Protein AF-A0AAD4E2H0-F1 (afdb_monomer_lite)

Radius of gyration: 29.59 Å; chains: 1; bounding box: 71×30×64 Å

Secondary structure (DSSP, 8-state):
-PPPP-GGGGS--GGGT-TT-TT-TT-PPPGGGG---TTHHHH-HHHHHHHHHHHHHHHHHHHHHHHHHHHHHHHHHHHHHHHHHHHHHHHHHHHHHHHT--GGGGGGS--

Foldseek 3Di:
DDDDDDPLQVDPQCCPVDVPDPPNLPRDHRPVLVDDDPVVCVVDPVSVVVVVVVVVSVVVVVVVVVVVVVVVVVVVVVVVVVVVVVVVVVVVVVVVCVVVVDVVVVVPPDD

Sequence (111 aa):
KYLRMEKCHLKTTAAMADPNAWGQRNATLPWFWSLDVQGDSVSSDWMNEFYRVHWLRTKALHDRWAEELILVEHEMGWTLEFFLFKASTWLTRLTSNCEAQTEGHKCYVIW

Organism: NCBI:txid1912939

pLDDT: mean 77.29, std 14.19, range [42.41, 97.75]

Structure (mmCIF, N/CA/C/O backbone):
data_AF-A0AAD4E2H0-F1
#
_entry.id   AF-A0AAD4E2H0-F1
#
loop_
_atom_site.group_PDB
_atom_site.id
_atom_site.type_symbol
_atom_site.label_atom_id
_atom_site.label_alt_id
_atom_site.label_comp_id
_atom_site.label_asym_id
_atom_site.label_entity_id
_atom_site.label_seq_id
_atom_site.pdbx_PDB_ins_code
_atom_site.Cartn_x
_atom_site.Cartn_y
_atom_site.Cartn_z
_atom_site.occupancy
_atom_site.B_iso_or_equiv
_atom_site.auth_seq_id
_atom_site.auth_comp_id
_atom_site.auth_asym_id
_atom_site.auth_atom_id
_atom_site.pdbx_PDB_model_num
ATOM 1 N N . LYS A 1 1 ? 21.061 -18.935 -21.545 1.00 60.62 1 LYS A N 1
ATOM 2 C CA . LYS A 1 1 ? 20.064 -20.026 -21.715 1.00 60.62 1 LYS A CA 1
ATOM 3 C C . LYS A 1 1 ? 18.779 -19.387 -22.222 1.00 60.62 1 LYS A C 1
ATOM 5 O O . LYS A 1 1 ? 18.351 -18.425 -21.602 1.00 60.62 1 LYS A O 1
ATOM 10 N N . TYR A 1 2 ? 18.217 -19.854 -23.336 1.00 67.00 2 TYR A N 1
ATOM 11 C CA . TYR A 1 2 ? 16.987 -19.288 -23.902 1.00 67.00 2 TYR A CA 1
ATOM 12 C C . TYR A 1 2 ? 15.756 -19.967 -23.286 1.00 67.00 2 TYR A C 1
ATOM 14 O O . TYR A 1 2 ? 15.763 -21.187 -23.113 1.00 67.00 2 TYR A O 1
ATOM 22 N N . LEU A 1 3 ? 14.729 -19.192 -22.928 1.00 78.31 3 LEU A N 1
ATOM 23 C CA . LEU A 1 3 ? 13.455 -19.711 -22.418 1.00 78.31 3 LEU A CA 1
ATOM 24 C C . LEU A 1 3 ? 12.458 -19.908 -23.572 1.00 78.31 3 LEU A C 1
ATOM 26 O O . LEU A 1 3 ? 12.581 -19.307 -24.640 1.00 78.31 3 LEU A O 1
ATOM 30 N N . ARG A 1 4 ? 11.460 -20.776 -23.373 1.00 81.50 4 ARG A N 1
ATOM 31 C CA . ARG A 1 4 ? 10.389 -20.993 -24.356 1.00 81.50 4 ARG A CA 1
ATOM 32 C C . ARG A 1 4 ? 9.564 -19.706 -24.507 1.00 81.50 4 ARG A C 1
ATOM 34 O O . ARG A 1 4 ? 9.170 -19.094 -23.518 1.00 81.50 4 ARG A O 1
ATOM 41 N N . MET A 1 5 ? 9.295 -19.302 -25.748 1.00 79.75 5 MET A N 1
ATOM 42 C CA . MET A 1 5 ? 8.446 -18.145 -26.044 1.00 79.75 5 MET A CA 1
ATOM 43 C C . MET A 1 5 ? 6.971 -18.525 -25.914 1.00 79.75 5 MET A C 1
ATOM 45 O O . MET A 1 5 ? 6.494 -19.441 -26.581 1.00 79.75 5 MET A O 1
ATOM 49 N N . GLU A 1 6 ? 6.248 -17.804 -25.064 1.00 81.56 6 GLU A N 1
ATOM 50 C CA . GLU A 1 6 ? 4.812 -17.953 -24.864 1.00 81.56 6 GLU A CA 1
ATOM 51 C C . GLU A 1 6 ? 4.078 -16.732 -25.425 1.00 81.56 6 GLU A C 1
ATOM 53 O O . GLU A 1 6 ? 4.645 -15.646 -25.541 1.00 81.56 6 GLU A O 1
ATOM 58 N N . LYS A 1 7 ? 2.789 -16.880 -25.758 1.00 78.75 7 LYS A N 1
ATOM 59 C CA . LYS A 1 7 ? 1.987 -15.782 -26.332 1.00 78.75 7 LYS A CA 1
ATOM 60 C C . LYS A 1 7 ? 1.917 -14.551 -25.418 1.00 78.75 7 LYS A C 1
ATOM 62 O O . LYS A 1 7 ? 1.764 -13.439 -25.910 1.00 78.75 7 LYS A O 1
ATOM 67 N N . CYS A 1 8 ? 2.052 -14.728 -24.102 1.00 73.38 8 CYS A N 1
ATOM 68 C CA . CYS A 1 8 ? 2.101 -13.629 -23.136 1.00 73.38 8 CYS A CA 1
ATOM 69 C C . CYS A 1 8 ? 3.355 -12.746 -23.286 1.00 73.38 8 CYS A C 1
ATOM 71 O O . CYS A 1 8 ? 3.276 -11.560 -22.979 1.00 73.38 8 CYS A O 1
ATOM 73 N N . HIS A 1 9 ? 4.460 -13.282 -23.819 1.00 71.44 9 HIS A N 1
ATOM 74 C CA . HIS A 1 9 ? 5.710 -12.554 -24.062 1.00 71.44 9 HIS A CA 1
ATOM 75 C C . HIS A 1 9 ? 5.667 -11.673 -25.318 1.00 71.44 9 HIS A C 1
ATOM 77 O O . HIS A 1 9 ? 6.501 -10.788 -25.472 1.00 71.44 9 HIS A O 1
ATOM 83 N N . LEU A 1 10 ? 4.706 -11.907 -26.217 1.00 71.94 10 LEU A N 1
ATOM 84 C CA . LEU A 1 10 ? 4.544 -11.159 -27.470 1.00 71.94 10 LEU A CA 1
ATOM 85 C C . LEU A 1 10 ? 3.625 -9.940 -27.323 1.00 71.94 10 LEU A C 1
ATOM 87 O O . LEU A 1 10 ? 3.292 -9.290 -28.312 1.00 71.94 10 LEU A O 1
ATOM 91 N N . LYS A 1 11 ? 3.175 -9.633 -26.103 1.00 69.81 11 LYS A N 1
ATOM 92 C CA . LYS A 1 11 ? 2.374 -8.437 -25.851 1.00 69.81 11 LYS A CA 1
ATOM 93 C C . LYS A 1 11 ? 3.264 -7.209 -26.015 1.00 69.81 11 LYS A C 1
ATOM 95 O O . LYS A 1 11 ? 4.267 -7.075 -25.321 1.00 69.81 11 LYS A O 1
ATOM 100 N N . THR A 1 12 ? 2.888 -6.313 -26.924 1.00 60.97 12 THR A N 1
ATOM 101 C CA . THR A 1 12 ? 3.562 -5.026 -27.100 1.00 60.97 12 THR A CA 1
ATOM 102 C C . THR A 1 12 ? 3.455 -4.225 -25.809 1.00 60.97 12 THR A C 1
ATOM 104 O O . THR A 1 12 ? 2.371 -3.777 -25.429 1.00 60.97 12 THR A O 1
ATOM 107 N N . THR A 1 13 ? 4.581 -4.035 -25.125 1.00 61.69 13 THR A N 1
ATOM 108 C CA . THR A 1 13 ? 4.648 -3.147 -23.969 1.00 61.69 13 THR A CA 1
ATOM 109 C C . THR A 1 13 ? 4.535 -1.710 -24.475 1.00 61.69 13 THR A C 1
ATOM 111 O O . THR A 1 13 ? 5.525 -1.100 -24.866 1.00 61.69 13 THR A O 1
ATOM 114 N N . ALA A 1 14 ? 3.321 -1.150 -24.483 1.00 62.12 14 ALA A N 1
ATOM 115 C CA . ALA A 1 14 ? 3.115 0.247 -24.889 1.00 62.12 14 ALA A CA 1
ATOM 116 C C . ALA A 1 14 ? 3.762 1.268 -23.928 1.00 62.12 14 ALA A C 1
ATOM 118 O O . ALA A 1 14 ? 3.721 2.453 -24.209 1.00 62.12 14 ALA A O 1
ATOM 119 N N . ALA A 1 15 ? 4.415 0.819 -22.851 1.00 59.03 15 ALA A N 1
ATOM 120 C CA . ALA A 1 15 ? 5.106 1.619 -21.841 1.00 59.03 15 ALA A CA 1
ATOM 121 C C . ALA A 1 15 ? 6.053 2.693 -22.390 1.00 59.03 15 ALA A C 1
ATOM 123 O O . ALA A 1 15 ? 6.342 3.642 -21.661 1.00 59.03 15 ALA A O 1
ATOM 124 N N . MET A 1 16 ? 6.568 2.510 -23.610 1.00 58.25 16 MET A N 1
ATOM 125 C CA . MET A 1 16 ? 7.444 3.471 -24.284 1.00 58.25 16 MET A CA 1
ATOM 126 C C . MET A 1 16 ? 6.698 4.424 -25.220 1.00 58.25 16 MET A C 1
ATOM 128 O O . MET A 1 16 ? 7.137 5.553 -25.394 1.00 58.25 16 MET A O 1
ATOM 132 N N . ALA A 1 17 ? 5.592 3.981 -25.824 1.00 61.72 17 ALA A N 1
ATOM 133 C CA . ALA A 1 17 ? 4.782 4.798 -26.730 1.00 61.72 17 ALA A CA 1
ATOM 134 C C . ALA A 1 17 ? 3.774 5.668 -25.962 1.00 61.72 17 ALA A C 1
ATOM 136 O O . ALA A 1 17 ? 3.580 6.833 -26.287 1.00 61.72 17 ALA A O 1
ATOM 137 N N . ASP A 1 18 ? 3.171 5.101 -24.918 1.00 63.84 18 ASP A N 1
ATOM 138 C CA . ASP A 1 18 ? 2.319 5.785 -23.956 1.00 63.84 18 ASP A CA 1
ATOM 139 C C . ASP A 1 18 ? 2.692 5.311 -22.540 1.00 63.84 18 ASP A C 1
ATOM 141 O O . ASP A 1 18 ? 2.194 4.287 -22.049 1.00 63.84 18 ASP A O 1
ATOM 145 N N . PRO A 1 19 ? 3.604 6.031 -21.866 1.00 61.47 19 PRO A N 1
ATOM 146 C CA . PRO A 1 19 ? 4.030 5.683 -20.521 1.00 61.47 19 PRO A CA 1
ATOM 147 C C . PRO A 1 19 ? 2.914 5.767 -19.472 1.00 61.47 19 PRO A C 1
ATOM 149 O O . PRO A 1 19 ? 3.107 5.225 -18.383 1.00 61.47 19 PRO A O 1
ATOM 152 N N . ASN A 1 20 ? 1.778 6.405 -19.776 1.00 67.00 20 ASN A N 1
ATOM 153 C CA . ASN A 1 20 ? 0.652 6.576 -18.859 1.00 67.00 20 ASN A CA 1
ATOM 154 C C . ASN A 1 20 ? -0.570 5.715 -19.234 1.00 67.00 20 ASN A C 1
ATOM 156 O O . ASN A 1 20 ? -1.651 5.889 -18.669 1.00 67.00 20 ASN A O 1
ATOM 160 N N . ALA A 1 21 ? -0.413 4.767 -20.163 1.00 68.12 21 ALA A N 1
ATOM 161 C CA . ALA A 1 21 ? -1.488 3.875 -20.571 1.00 68.12 21 ALA A CA 1
ATOM 162 C C . ALA A 1 21 ? -2.020 3.035 -19.392 1.00 68.12 21 ALA A C 1
ATOM 164 O O . ALA A 1 21 ? -1.272 2.371 -18.661 1.00 68.12 21 ALA A O 1
ATOM 165 N N . TRP A 1 22 ? -3.346 3.011 -19.236 1.00 60.91 22 TRP A N 1
ATOM 166 C CA . TRP A 1 22 ? -4.025 2.206 -18.218 1.00 60.91 22 TRP A CA 1
ATOM 167 C C . TRP A 1 22 ? -3.738 0.704 -18.395 1.00 60.91 22 TRP A C 1
ATOM 169 O O . TRP A 1 22 ? -3.657 0.187 -19.507 1.00 60.91 22 TRP A O 1
ATOM 179 N N . GLY A 1 23 ? -3.611 -0.026 -17.282 1.00 68.06 23 GLY A N 1
ATOM 180 C CA . GLY A 1 23 ? -3.479 -1.491 -17.291 1.00 68.06 23 GLY A CA 1
ATOM 181 C C . GLY A 1 23 ? -2.053 -2.033 -17.455 1.00 68.06 23 GLY A C 1
ATOM 182 O O . GLY A 1 23 ? -1.866 -3.246 -17.421 1.00 68.06 23 GLY A O 1
ATOM 183 N N . GLN A 1 24 ? -1.034 -1.173 -17.553 1.00 64.88 24 GLN A N 1
ATOM 184 C CA . GLN A 1 24 ? 0.371 -1.611 -17.635 1.00 64.88 24 GLN A CA 1
ATOM 185 C C . GLN A 1 24 ? 1.065 -1.799 -16.279 1.00 64.88 24 GLN A C 1
ATOM 187 O O . GLN A 1 24 ? 2.208 -2.244 -16.226 1.00 64.88 24 GLN A O 1
ATOM 192 N N . ARG A 1 25 ? 0.368 -1.506 -15.173 1.00 62.66 25 ARG A N 1
ATOM 193 C CA . ARG A 1 25 ? 0.922 -1.489 -13.806 1.00 62.66 25 ARG A CA 1
ATOM 194 C C . ARG A 1 25 ? 1.540 -2.820 -13.361 1.00 62.66 25 ARG A C 1
ATOM 196 O O . ARG A 1 25 ? 2.486 -2.807 -12.586 1.00 62.66 25 ARG A O 1
ATOM 203 N N . ASN A 1 26 ? 1.014 -3.940 -13.863 1.00 66.31 26 ASN A N 1
ATOM 204 C CA . ASN A 1 26 ? 1.435 -5.296 -13.490 1.00 66.31 26 ASN A CA 1
ATOM 205 C C . ASN A 1 26 ? 2.089 -6.052 -14.662 1.00 66.31 26 ASN A C 1
ATOM 207 O O . ASN A 1 26 ? 2.228 -7.273 -14.608 1.00 66.31 26 ASN A O 1
ATOM 211 N N . ALA A 1 27 ? 2.419 -5.366 -15.759 1.00 68.25 27 ALA A N 1
ATOM 212 C CA . ALA A 1 27 ? 3.013 -6.018 -16.916 1.00 68.25 27 ALA A CA 1
ATOM 213 C C . ALA A 1 27 ? 4.477 -6.371 -16.615 1.00 68.25 27 ALA A C 1
ATOM 215 O O . ALA A 1 27 ? 5.342 -5.498 -16.571 1.00 68.25 27 ALA A O 1
ATOM 216 N N . THR A 1 28 ? 4.755 -7.658 -16.404 1.00 69.31 28 THR A N 1
ATOM 217 C CA . THR A 1 28 ? 6.128 -8.161 -16.309 1.00 69.31 28 THR A CA 1
ATOM 218 C C . THR A 1 28 ? 6.771 -8.122 -17.687 1.00 69.31 28 THR A C 1
ATOM 220 O O . THR A 1 28 ? 6.193 -8.588 -18.673 1.00 69.31 28 THR A O 1
ATOM 223 N N . LEU A 1 29 ? 7.975 -7.562 -17.749 1.00 73.38 29 LEU A N 1
ATOM 224 C CA . LEU A 1 29 ? 8.732 -7.499 -18.981 1.00 73.38 29 LEU A CA 1
ATOM 225 C C . LEU A 1 29 ? 9.125 -8.918 -19.440 1.00 73.38 29 LEU A C 1
ATOM 227 O O . LEU A 1 29 ? 9.585 -9.714 -18.618 1.00 73.38 29 LEU A O 1
ATOM 231 N N . PRO A 1 30 ? 8.952 -9.266 -20.728 1.00 77.25 30 PRO A N 1
ATOM 232 C CA . PRO A 1 30 ? 9.412 -10.550 -21.242 1.00 77.25 30 PRO A CA 1
ATOM 233 C C . PRO A 1 30 ? 10.918 -10.750 -21.030 1.00 77.25 30 PRO A C 1
ATOM 235 O O . PRO A 1 30 ? 11.705 -9.838 -21.270 1.00 77.25 30 PRO A O 1
ATOM 238 N N . TRP A 1 31 ? 11.325 -11.969 -20.669 1.00 75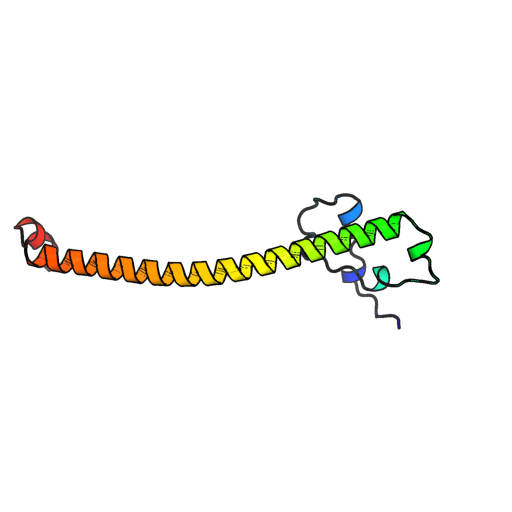.88 31 TRP A N 1
ATOM 239 C CA . TRP A 1 31 ? 12.719 -12.323 -20.350 1.00 75.88 31 TRP A CA 1
ATOM 240 C C . TRP A 1 31 ? 13.739 -11.960 -21.445 1.00 75.88 31 TRP A C 1
ATOM 242 O O . TRP A 1 31 ? 14.902 -11.711 -21.138 1.00 75.88 31 TRP A O 1
ATOM 252 N N . PHE A 1 32 ? 13.320 -11.927 -22.717 1.00 75.00 32 PHE A N 1
ATOM 253 C CA . PHE A 1 32 ? 14.202 -11.599 -23.838 1.00 75.00 32 PHE A CA 1
ATOM 254 C C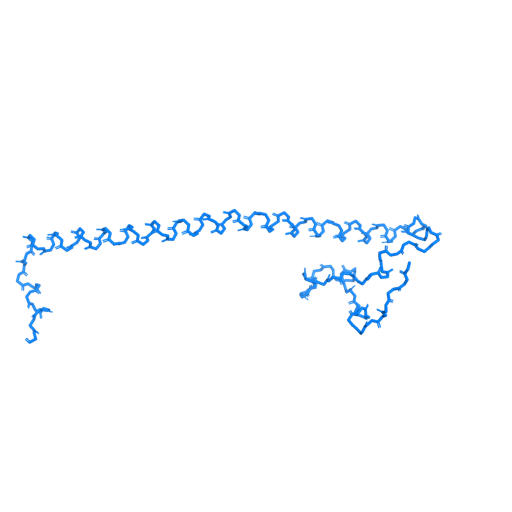 . PHE A 1 32 ? 14.592 -10.117 -23.885 1.00 75.00 32 PHE A C 1
ATOM 256 O O . PHE A 1 32 ? 15.663 -9.802 -24.386 1.00 75.00 32 PHE A O 1
ATOM 263 N N . TRP A 1 33 ? 13.781 -9.220 -23.314 1.00 74.38 33 TRP A N 1
ATOM 264 C CA . TRP A 1 33 ? 14.134 -7.806 -23.164 1.00 74.38 33 TRP A CA 1
ATOM 265 C C . TRP A 1 33 ? 15.140 -7.558 -22.047 1.00 74.38 33 TRP A C 1
ATOM 267 O O . TRP A 1 33 ? 15.600 -6.440 -21.910 1.00 74.38 33 TRP A O 1
ATOM 277 N N . SER A 1 34 ? 15.457 -8.560 -21.227 1.00 68.19 34 SER A N 1
ATOM 278 C CA . SER A 1 34 ? 16.506 -8.473 -20.203 1.00 68.19 34 SER A CA 1
ATOM 279 C C . SER A 1 34 ? 17.803 -9.158 -20.640 1.00 68.19 34 SER A C 1
ATOM 281 O O . SER A 1 34 ? 18.741 -9.254 -19.851 1.00 68.19 34 SER A O 1
ATOM 283 N N . LEU A 1 35 ? 17.858 -9.678 -21.870 1.00 72.38 35 LEU A N 1
ATOM 284 C CA . LEU A 1 35 ? 19.045 -10.320 -22.416 1.00 72.38 35 LEU A CA 1
ATOM 285 C C . LEU A 1 35 ? 19.919 -9.309 -23.137 1.00 72.38 35 LEU A C 1
ATOM 287 O O . LEU A 1 35 ? 19.524 -8.740 -24.149 1.00 72.38 35 LEU A O 1
ATOM 291 N N . ASP A 1 36 ? 21.144 -9.163 -22.646 1.00 69.19 36 ASP A N 1
ATOM 292 C CA . ASP A 1 36 ? 22.202 -8.510 -23.397 1.00 69.19 36 ASP A CA 1
ATOM 293 C C . ASP A 1 36 ? 22.734 -9.482 -24.458 1.00 69.19 36 ASP A C 1
ATOM 295 O O . ASP A 1 36 ? 23.368 -10.498 -24.150 1.00 69.19 36 ASP A O 1
ATOM 299 N N . VAL A 1 37 ? 22.415 -9.212 -25.722 1.00 68.38 37 VAL A N 1
ATOM 300 C CA . VAL A 1 37 ? 22.931 -9.974 -26.859 1.00 68.38 37 VAL A CA 1
ATOM 301 C C . VAL A 1 37 ? 24.143 -9.225 -27.392 1.00 68.38 37 VAL A C 1
ATOM 303 O O . VAL A 1 37 ? 24.003 -8.171 -27.990 1.00 68.38 37 VAL A O 1
ATOM 306 N N . GLN A 1 38 ? 25.339 -9.775 -27.177 1.00 63.75 38 GLN A N 1
ATOM 307 C CA . GLN A 1 38 ? 26.595 -9.248 -27.736 1.00 63.75 38 GLN A CA 1
ATOM 308 C C . GLN A 1 38 ? 26.909 -7.773 -27.383 1.00 63.75 38 GLN A C 1
ATOM 310 O O . GLN A 1 38 ? 27.585 -7.100 -28.155 1.00 63.75 38 GLN A O 1
ATOM 315 N N . GLY A 1 39 ? 26.466 -7.265 -26.226 1.00 65.19 39 GLY A N 1
ATOM 316 C CA . GLY A 1 39 ? 26.728 -5.880 -25.810 1.00 65.19 39 GLY A CA 1
ATOM 317 C C . GLY A 1 39 ? 25.841 -4.828 -26.487 1.00 65.19 39 GLY A C 1
ATOM 318 O O . GLY A 1 39 ? 26.115 -3.632 -26.375 1.00 65.19 39 GLY A O 1
ATOM 319 N N . ASP A 1 40 ? 24.771 -5.243 -27.171 1.00 65.94 40 ASP A N 1
ATOM 320 C CA . ASP A 1 40 ? 23.831 -4.348 -27.864 1.00 65.94 40 ASP A CA 1
ATOM 321 C C . ASP A 1 40 ? 23.079 -3.408 -26.894 1.00 65.94 40 ASP A C 1
ATOM 323 O O . ASP A 1 40 ? 22.661 -2.304 -27.255 1.00 65.94 40 ASP A O 1
ATOM 327 N N . SER A 1 41 ? 22.988 -3.788 -25.610 1.00 60.56 41 SER A N 1
ATOM 328 C CA . SER A 1 41 ? 22.458 -2.914 -24.551 1.00 60.56 41 SER A CA 1
ATOM 329 C C . SER A 1 41 ? 23.336 -1.690 -24.261 1.00 60.56 41 SER A C 1
ATOM 331 O O . SER A 1 41 ?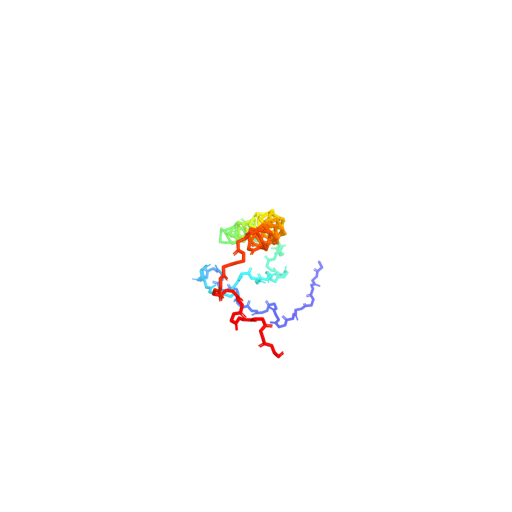 22.826 -0.680 -23.780 1.00 60.56 41 SER A O 1
ATOM 333 N N . VAL A 1 42 ? 24.636 -1.757 -24.570 1.00 60.06 42 VAL A N 1
ATOM 334 C CA . VAL A 1 42 ? 25.600 -0.659 -24.383 1.00 60.06 42 VAL A CA 1
ATOM 335 C C . VAL A 1 42 ? 25.661 0.235 -25.624 1.00 60.06 42 VAL A C 1
ATOM 337 O O . VAL A 1 42 ? 25.982 1.414 -25.518 1.00 60.06 42 VAL A O 1
ATOM 340 N N . SER A 1 43 ? 25.326 -0.310 -26.798 1.00 63.12 43 SER A N 1
ATOM 341 C CA . SER A 1 43 ? 25.385 0.407 -28.077 1.00 63.12 43 SER A CA 1
ATOM 342 C C . SER A 1 43 ? 24.165 1.293 -28.353 1.00 63.12 43 SER A C 1
ATOM 344 O O . SER A 1 43 ? 24.220 2.120 -29.264 1.00 63.12 43 SER A O 1
ATOM 346 N N . SER A 1 44 ? 23.056 1.114 -27.630 1.00 70.75 44 SER A N 1
ATOM 347 C CA . SER A 1 44 ? 21.786 1.779 -27.934 1.00 70.75 44 SER A CA 1
ATOM 348 C C . SER A 1 44 ? 21.296 2.663 -26.778 1.00 70.75 44 SER A C 1
ATOM 350 O O . SER A 1 44 ? 20.775 2.184 -25.771 1.00 70.75 44 SER A O 1
ATOM 352 N N . ASP A 1 45 ? 21.391 3.986 -26.955 1.00 78.50 45 ASP A N 1
ATOM 353 C CA . ASP A 1 45 ? 20.924 4.994 -25.981 1.00 78.50 45 ASP A CA 1
ATOM 354 C C . ASP A 1 45 ? 19.456 4.783 -25.564 1.00 78.50 45 ASP A C 1
ATOM 356 O O . ASP A 1 45 ? 19.078 4.970 -24.407 1.00 78.50 45 ASP A O 1
ATOM 360 N N . TRP A 1 46 ? 18.623 4.328 -26.502 1.00 77.50 46 TRP A N 1
ATOM 361 C CA . TRP A 1 46 ? 17.209 4.044 -26.263 1.00 77.50 46 TRP A CA 1
ATOM 362 C C . TRP A 1 46 ? 16.975 2.844 -25.328 1.00 77.50 46 TRP A C 1
ATOM 364 O O . TRP A 1 46 ? 16.066 2.896 -24.496 1.00 77.50 46 TRP A O 1
ATOM 374 N N . MET A 1 47 ? 17.796 1.788 -25.405 1.00 77.69 47 MET A N 1
ATOM 375 C CA . MET A 1 47 ? 17.681 0.642 -24.492 1.00 77.69 47 MET A CA 1
ATOM 376 C C . MET A 1 47 ? 18.080 1.031 -23.070 1.00 77.69 47 MET A C 1
ATOM 378 O O . MET A 1 47 ? 17.444 0.598 -22.111 1.00 77.69 47 MET A O 1
ATOM 382 N N . ASN A 1 48 ? 19.090 1.889 -22.914 1.00 80.44 48 ASN A N 1
ATOM 383 C CA . ASN A 1 48 ? 19.487 2.399 -21.603 1.00 80.44 48 ASN A CA 1
ATOM 384 C C . ASN A 1 48 ? 18.345 3.194 -20.946 1.00 80.44 48 ASN A C 1
ATOM 386 O O . ASN A 1 48 ? 17.972 2.926 -19.800 1.00 80.44 48 ASN A O 1
ATOM 390 N N . GLU A 1 49 ? 17.707 4.091 -21.706 1.00 81.69 49 GLU A N 1
ATOM 391 C CA . GLU A 1 49 ? 16.539 4.834 -21.226 1.00 81.69 49 GLU A CA 1
ATOM 392 C C . GLU A 1 49 ? 15.382 3.903 -20.844 1.00 81.69 49 GLU A C 1
ATOM 394 O O . GLU A 1 49 ? 14.749 4.080 -19.800 1.00 81.69 49 GLU A O 1
ATOM 399 N N . PHE A 1 50 ? 15.137 2.866 -21.647 1.00 78.94 50 PHE A N 1
ATOM 400 C CA . PHE A 1 50 ? 14.119 1.864 -21.356 1.00 78.94 50 PHE A CA 1
ATOM 401 C C . PHE A 1 50 ? 14.342 1.169 -20.011 1.00 78.94 50 PHE A C 1
ATOM 403 O O . PHE A 1 50 ? 13.428 1.114 -19.181 1.00 78.94 50 PHE A O 1
ATOM 410 N N . TYR A 1 51 ? 15.557 0.670 -19.773 1.00 80.06 51 TYR A N 1
ATOM 411 C CA . TYR A 1 51 ? 15.906 0.008 -18.519 1.00 80.06 51 TYR A CA 1
ATOM 412 C C . TYR A 1 51 ? 15.818 0.964 -17.333 1.00 80.06 51 TYR A C 1
ATOM 414 O O . TYR A 1 51 ? 15.302 0.582 -16.281 1.00 80.06 51 TYR A O 1
ATOM 422 N N . ARG A 1 52 ? 16.252 2.218 -17.505 1.00 83.75 52 ARG A N 1
ATOM 423 C CA . ARG A 1 52 ? 16.168 3.252 -16.470 1.00 83.75 52 ARG A CA 1
ATOM 424 C C . ARG A 1 52 ? 14.723 3.524 -16.059 1.00 83.75 52 ARG A C 1
ATOM 426 O O . ARG A 1 52 ? 14.411 3.483 -14.869 1.00 83.75 52 ARG A O 1
ATOM 433 N N . VAL A 1 53 ? 13.829 3.753 -17.023 1.00 82.44 53 VAL A N 1
ATOM 434 C CA . VAL A 1 53 ? 12.399 3.991 -16.761 1.00 82.44 53 VAL A CA 1
ATOM 435 C C . VAL A 1 53 ? 11.749 2.767 -16.122 1.00 82.44 53 VAL A C 1
ATOM 437 O O . VAL A 1 53 ? 10.975 2.901 -15.171 1.00 82.44 53 VAL A O 1
ATOM 440 N N . HIS A 1 54 ? 12.069 1.567 -16.609 1.00 80.44 54 HIS A N 1
ATOM 441 C CA . HIS A 1 54 ? 11.537 0.332 -16.044 1.00 80.44 54 HIS A CA 1
ATOM 442 C C . HIS A 1 54 ? 11.978 0.139 -14.587 1.00 80.44 54 HIS A C 1
ATOM 444 O O . HIS A 1 54 ? 11.145 -0.132 -13.722 1.00 80.44 54 HIS A O 1
ATOM 450 N N . TRP A 1 55 ? 13.261 0.356 -14.292 1.00 83.88 55 TRP A N 1
ATOM 451 C CA . TRP A 1 55 ? 13.793 0.288 -12.933 1.00 83.88 55 TRP A CA 1
ATOM 452 C C . TRP A 1 55 ? 13.137 1.314 -12.004 1.00 83.88 55 TRP A C 1
ATOM 454 O O . TRP A 1 55 ? 12.698 0.947 -10.915 1.00 83.88 55 TRP A O 1
ATOM 464 N N . LEU A 1 56 ? 12.993 2.571 -12.445 1.00 86.75 56 LEU A N 1
ATOM 465 C CA . LEU A 1 56 ? 12.330 3.622 -11.663 1.00 86.75 56 LEU A CA 1
ATOM 466 C C . LEU A 1 56 ? 10.886 3.249 -11.308 1.00 86.75 56 LEU A C 1
ATOM 468 O O . LEU A 1 56 ? 10.458 3.462 -10.177 1.00 86.75 56 LEU A O 1
ATOM 472 N N . ARG A 1 57 ? 10.142 2.652 -12.245 1.00 82.94 57 ARG A N 1
ATOM 473 C CA . ARG A 1 57 ? 8.768 2.190 -11.999 1.00 82.94 57 ARG A CA 1
ATOM 474 C C . ARG A 1 57 ? 8.713 1.042 -11.005 1.00 82.94 57 ARG A C 1
ATOM 476 O O . ARG A 1 57 ? 7.906 1.089 -10.083 1.00 82.94 57 ARG A O 1
ATOM 483 N N . THR A 1 58 ? 9.559 0.030 -11.177 1.00 84.38 58 THR A N 1
ATOM 484 C CA . THR A 1 58 ? 9.611 -1.107 -10.250 1.00 84.38 58 THR A CA 1
ATOM 485 C C . THR A 1 58 ? 10.005 -0.649 -8.849 1.00 84.38 58 THR A C 1
ATOM 487 O O . THR A 1 58 ? 9.395 -1.088 -7.877 1.00 84.38 58 THR A O 1
ATOM 490 N N . LYS A 1 59 ? 10.951 0.292 -8.738 1.00 88.88 59 LYS A N 1
ATOM 491 C CA . LYS A 1 59 ? 11.319 0.912 -7.463 1.00 88.88 59 LYS A CA 1
ATOM 492 C C . LYS A 1 59 ? 10.145 1.675 -6.843 1.00 88.88 59 LYS A C 1
ATOM 494 O O . LYS A 1 59 ? 9.812 1.420 -5.696 1.00 88.88 59 LYS A O 1
ATOM 499 N N . ALA A 1 60 ? 9.468 2.535 -7.603 1.00 88.75 60 ALA A N 1
ATOM 500 C CA . ALA A 1 60 ? 8.310 3.280 -7.106 1.00 88.75 60 ALA A CA 1
ATOM 501 C C . ALA A 1 60 ? 7.158 2.360 -6.657 1.00 88.75 60 ALA A C 1
ATOM 503 O O . ALA A 1 60 ? 6.483 2.643 -5.671 1.00 88.75 60 ALA A O 1
ATOM 504 N N . LEU A 1 61 ? 6.933 1.242 -7.359 1.00 87.25 61 LEU A N 1
ATOM 505 C CA . LEU A 1 61 ? 5.959 0.226 -6.950 1.00 87.25 61 LEU A CA 1
ATOM 506 C C . LEU A 1 61 ? 6.358 -0.449 -5.638 1.00 87.25 61 LEU A C 1
ATOM 508 O O . LEU A 1 61 ? 5.503 -0.620 -4.775 1.00 87.25 61 LEU A O 1
ATOM 512 N N . HIS A 1 62 ? 7.632 -0.812 -5.504 1.00 90.00 62 HIS A N 1
ATOM 513 C CA . HIS A 1 62 ? 8.171 -1.404 -4.287 1.00 90.00 62 HIS A CA 1
ATOM 514 C C . HIS A 1 62 ? 8.045 -0.451 -3.092 1.00 90.00 62 HIS A C 1
ATOM 516 O O . HIS A 1 62 ? 7.524 -0.848 -2.054 1.00 90.00 62 HIS A O 1
ATOM 522 N N . ASP A 1 63 ? 8.465 0.806 -3.253 1.00 93.88 63 ASP A N 1
ATOM 523 C CA . ASP A 1 63 ? 8.418 1.817 -2.193 1.00 93.88 63 ASP A CA 1
ATOM 524 C C . ASP A 1 63 ? 6.968 2.070 -1.750 1.00 93.88 63 ASP A C 1
ATOM 526 O O . ASP A 1 63 ? 6.666 2.026 -0.560 1.00 93.88 63 ASP A O 1
ATOM 530 N N . ARG A 1 64 ? 6.030 2.183 -2.701 1.00 91.75 64 ARG A N 1
ATOM 531 C CA . ARG A 1 64 ? 4.600 2.297 -2.385 1.00 91.75 64 ARG A CA 1
ATOM 532 C C . ARG A 1 64 ? 4.055 1.066 -1.660 1.00 91.75 64 ARG A C 1
ATOM 534 O O . ARG A 1 64 ? 3.244 1.214 -0.759 1.00 91.75 64 ARG A O 1
ATOM 541 N N . TRP A 1 65 ? 4.451 -0.148 -2.044 1.00 92.50 65 TRP A N 1
ATOM 542 C CA . TRP A 1 65 ? 4.011 -1.353 -1.329 1.00 92.50 65 TRP A CA 1
ATOM 543 C C . TRP A 1 65 ? 4.544 -1.404 0.103 1.00 92.50 65 TRP A C 1
ATOM 545 O O . TRP A 1 65 ? 3.834 -1.871 0.990 1.00 92.50 65 TRP A O 1
ATOM 555 N N . ALA A 1 66 ? 5.754 -0.897 0.343 1.00 95.50 66 ALA A N 1
ATOM 556 C CA . ALA A 1 66 ? 6.284 -0.757 1.695 1.00 95.50 66 ALA A CA 1
ATOM 557 C C . ALA A 1 66 ? 5.473 0.261 2.520 1.00 95.50 66 ALA A C 1
ATOM 559 O O . ALA A 1 66 ? 5.160 -0.008 3.677 1.00 95.50 66 ALA A O 1
ATOM 560 N N . GLU A 1 67 ? 5.078 1.390 1.921 1.00 94.75 67 GLU A N 1
ATOM 561 C CA . GLU A 1 67 ? 4.185 2.372 2.555 1.00 94.75 67 GLU A CA 1
ATOM 562 C C . GLU A 1 67 ? 2.791 1.789 2.835 1.00 94.75 67 GLU A C 1
ATOM 564 O O . GLU A 1 67 ? 2.283 1.912 3.949 1.00 94.75 67 GLU A O 1
ATOM 569 N N . GLU A 1 68 ? 2.182 1.119 1.851 1.00 96.00 68 GLU A N 1
ATOM 570 C CA . GLU A 1 68 ? 0.864 0.483 1.977 1.00 96.00 68 GLU A CA 1
ATOM 571 C C . GLU A 1 68 ? 0.855 -0.561 3.101 1.00 96.00 68 GLU A C 1
ATOM 573 O O . GLU A 1 68 ? -0.113 -0.624 3.855 1.00 96.00 68 GLU A O 1
ATOM 578 N N . LEU A 1 69 ? 1.931 -1.339 3.267 1.00 96.50 69 LEU A N 1
ATOM 579 C CA . LEU A 1 69 ? 2.039 -2.311 4.356 1.00 96.50 69 LEU A CA 1
ATOM 580 C C . LEU A 1 69 ? 1.944 -1.634 5.731 1.00 96.50 69 LEU A C 1
ATOM 582 O O . LEU A 1 69 ? 1.150 -2.057 6.569 1.00 96.50 69 LEU A O 1
ATOM 586 N N . ILE A 1 70 ? 2.706 -0.555 5.934 1.00 96.50 70 ILE A N 1
ATOM 587 C CA . ILE A 1 70 ? 2.709 0.211 7.189 1.00 96.50 70 ILE A CA 1
ATOM 588 C C . ILE A 1 70 ? 1.325 0.823 7.446 1.00 96.50 70 ILE A C 1
ATOM 590 O O . ILE A 1 70 ? 0.804 0.755 8.560 1.00 96.50 70 ILE A O 1
ATOM 594 N N . LEU A 1 71 ? 0.701 1.404 6.416 1.00 96.81 71 LEU A N 1
ATOM 595 C CA . LEU A 1 71 ? -0.630 2.002 6.532 1.00 96.81 71 LEU A CA 1
ATOM 596 C C . LEU A 1 71 ? -1.689 0.966 6.914 1.00 96.81 71 LEU A C 1
ATOM 598 O O . LEU A 1 71 ? -2.472 1.214 7.828 1.00 96.81 71 LEU A O 1
ATOM 602 N N . VAL A 1 72 ? -1.687 -0.203 6.272 1.00 97.50 72 VAL A N 1
ATOM 603 C CA . VAL A 1 72 ? -2.664 -1.268 6.537 1.00 97.50 72 VAL A CA 1
ATOM 604 C C . VAL A 1 72 ? -2.552 -1.788 7.972 1.00 97.50 72 VAL A C 1
ATOM 606 O O . VAL A 1 72 ? -3.576 -2.001 8.622 1.00 97.5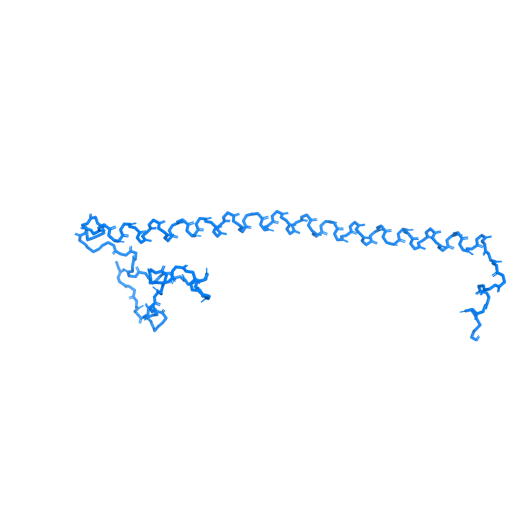0 72 VAL A O 1
ATOM 609 N N . GLU A 1 73 ? -1.338 -1.950 8.505 1.00 96.94 73 GLU A N 1
ATOM 610 C CA . GLU A 1 73 ? -1.138 -2.344 9.907 1.00 96.94 73 GLU A CA 1
ATOM 611 C C . GLU A 1 73 ? -1.756 -1.324 10.878 1.00 96.94 73 GLU A C 1
ATOM 613 O O . GLU A 1 73 ? -2.475 -1.696 11.813 1.00 96.94 73 GLU A O 1
ATOM 618 N N . HIS A 1 74 ? -1.540 -0.030 10.629 1.00 97.38 74 HIS A N 1
ATOM 619 C CA . HIS A 1 74 ? -2.136 1.036 11.432 1.00 97.38 74 HIS A CA 1
ATOM 620 C C . HIS A 1 74 ? -3.660 1.105 11.289 1.00 97.38 74 HIS A C 1
ATOM 622 O O . HIS A 1 74 ? -4.359 1.246 12.294 1.00 97.38 74 HIS A O 1
ATOM 628 N N . GLU A 1 75 ? -4.191 0.963 10.075 1.00 97.75 75 GLU A N 1
ATOM 629 C CA . GLU A 1 75 ? -5.632 0.958 9.815 1.00 97.75 75 GLU A CA 1
ATOM 630 C C . GLU A 1 75 ? -6.339 -0.195 10.534 1.00 97.75 75 GLU A C 1
ATOM 632 O O . GLU A 1 75 ? -7.403 0.009 11.128 1.00 97.75 75 GLU A O 1
ATOM 637 N N . MET A 1 76 ? -5.746 -1.393 10.547 1.00 97.19 76 MET A N 1
ATOM 638 C CA . MET A 1 76 ? -6.277 -2.533 11.302 1.00 97.19 76 MET A CA 1
ATOM 639 C C . MET A 1 76 ? -6.313 -2.239 12.806 1.00 97.19 76 MET A C 1
ATOM 641 O O . MET A 1 76 ? -7.332 -2.492 13.456 1.00 97.19 76 MET A O 1
ATOM 645 N N . GLY A 1 77 ? -5.242 -1.649 13.346 1.00 97.06 77 GLY A N 1
ATOM 646 C CA . GLY A 1 77 ? -5.184 -1.219 14.743 1.00 97.06 77 GLY A CA 1
ATOM 647 C C . GLY A 1 77 ? -6.271 -0.196 15.083 1.00 97.06 77 GLY A C 1
ATOM 648 O O . GLY A 1 77 ? -7.059 -0.402 16.005 1.00 97.06 77 GLY A O 1
ATOM 649 N N . TRP A 1 78 ? -6.386 0.875 14.296 1.00 97.00 78 TRP A N 1
ATOM 650 C CA . TRP A 1 78 ? -7.406 1.910 14.500 1.00 97.00 78 TRP A CA 1
ATOM 651 C C . TRP A 1 78 ? -8.832 1.390 14.345 1.00 97.00 78 TRP A C 1
ATOM 653 O O . TRP A 1 78 ? -9.729 1.854 15.046 1.00 97.00 78 TRP A O 1
ATOM 663 N N . THR A 1 79 ? -9.052 0.411 13.468 1.00 97.62 79 THR A N 1
ATOM 664 C CA . THR A 1 79 ? -10.364 -0.220 13.294 1.00 97.62 79 THR A CA 1
ATOM 665 C C . THR A 1 79 ? -10.805 -0.936 14.572 1.00 97.62 79 THR A C 1
ATOM 667 O O . THR A 1 79 ? -11.949 -0.774 15.002 1.00 97.62 79 THR A O 1
ATOM 670 N N . LEU A 1 80 ? -9.905 -1.682 15.221 1.00 97.19 80 LEU A N 1
ATOM 671 C CA . LEU A 1 80 ? -10.199 -2.340 16.499 1.00 97.19 80 LEU A CA 1
ATOM 672 C C . LEU A 1 80 ? -10.485 -1.321 17.606 1.00 97.19 80 LEU A C 1
ATOM 674 O O . LEU A 1 80 ? -11.510 -1.423 18.283 1.00 97.19 80 LEU A O 1
ATOM 678 N N . GLU A 1 81 ? -9.629 -0.310 17.743 1.00 97.00 81 GLU A N 1
ATOM 679 C CA . GLU A 1 81 ? -9.803 0.755 18.738 1.00 97.00 81 GLU A CA 1
ATOM 680 C C . GLU A 1 81 ? -11.118 1.513 18.541 1.00 97.00 81 GLU A C 1
ATOM 682 O O . GLU A 1 81 ? -11.838 1.808 19.497 1.00 97.00 81 GLU A O 1
ATOM 687 N N . PHE A 1 82 ? -11.498 1.767 17.289 1.00 96.69 82 PHE A N 1
ATOM 688 C CA . PHE A 1 82 ? -12.776 2.383 16.966 1.00 96.69 82 PHE A CA 1
ATOM 689 C C . PHE A 1 82 ? -13.956 1.530 17.443 1.00 96.69 82 PHE A C 1
ATOM 691 O O . PHE A 1 82 ? -14.898 2.065 18.034 1.00 96.69 82 PHE A O 1
ATOM 698 N N . PHE A 1 83 ? -13.920 0.211 17.233 1.00 97.19 83 PHE A N 1
ATOM 699 C CA . PHE A 1 83 ? -14.977 -0.675 17.719 1.00 97.19 83 PHE A CA 1
ATOM 700 C C . PHE A 1 83 ? -15.039 -0.725 19.247 1.00 97.19 83 PHE A C 1
ATOM 702 O O . PHE A 1 83 ? -16.138 -0.651 19.801 1.00 97.19 83 PHE A O 1
ATOM 709 N N . LEU A 1 84 ? -13.894 -0.772 19.935 1.00 97.56 84 LEU A N 1
ATOM 710 C CA . LEU A 1 84 ? -13.840 -0.709 21.400 1.00 97.56 84 LEU A CA 1
ATOM 711 C C . LEU A 1 84 ? -14.408 0.611 21.930 1.00 97.56 84 LEU A C 1
ATOM 713 O O . LEU A 1 84 ? -15.229 0.615 22.849 1.00 97.56 84 LEU A O 1
ATOM 717 N N . PHE A 1 85 ? -14.046 1.730 21.304 1.00 96.50 85 PHE A N 1
ATOM 718 C CA . PHE A 1 85 ? -14.590 3.045 21.625 1.00 96.50 85 PHE A CA 1
ATOM 719 C C . PHE A 1 85 ? -16.109 3.119 21.408 1.00 96.50 85 PHE A C 1
ATOM 721 O O . PHE A 1 85 ? -16.840 3.698 22.216 1.00 96.50 85 PHE A O 1
ATOM 728 N N . LYS A 1 86 ? -16.628 2.522 20.330 1.00 96.44 86 LYS A N 1
ATOM 729 C CA . LYS A 1 86 ? -18.079 2.453 20.104 1.00 96.44 86 LYS A CA 1
ATOM 730 C C . LYS A 1 86 ? -18.773 1.581 21.144 1.00 96.44 86 LYS A C 1
ATOM 732 O O . LYS A 1 86 ? -19.812 1.996 21.658 1.00 96.44 86 LYS A O 1
ATOM 737 N N . ALA A 1 87 ? -18.188 0.438 21.498 1.00 95.81 87 ALA A N 1
ATOM 738 C CA . ALA A 1 87 ? -18.716 -0.444 22.530 1.00 95.81 87 ALA A CA 1
ATOM 739 C C . ALA A 1 87 ? -18.791 0.260 23.896 1.00 95.81 87 ALA A C 1
ATOM 741 O O . ALA A 1 87 ? -19.840 0.231 24.541 1.00 95.81 87 ALA A O 1
ATOM 742 N N . SER A 1 88 ? -17.731 0.966 24.306 1.00 95.12 88 SER A N 1
ATOM 743 C CA . SER A 1 88 ? -17.731 1.735 25.558 1.00 95.12 88 SER A CA 1
ATOM 744 C C . SER A 1 88 ? -18.742 2.881 25.523 1.00 95.12 88 SER A C 1
ATOM 746 O O . SER A 1 88 ? -19.491 3.070 26.477 1.00 95.12 88 SER A O 1
ATOM 748 N N . THR A 1 89 ? -18.856 3.589 24.396 1.00 94.06 89 THR A N 1
ATOM 749 C CA . THR A 1 89 ? -19.864 4.642 24.207 1.00 94.06 89 THR A CA 1
ATOM 750 C C . THR A 1 89 ? -21.285 4.101 24.385 1.00 94.06 89 THR A C 1
ATOM 752 O O . THR A 1 89 ? -22.126 4.756 25.002 1.00 94.06 89 THR A O 1
ATOM 755 N N . TRP A 1 90 ? -21.584 2.919 23.842 1.00 93.19 90 TRP A N 1
ATOM 756 C CA . TRP A 1 90 ? -22.892 2.283 24.004 1.00 93.19 90 TRP A CA 1
ATOM 757 C C . TRP A 1 90 ? -23.139 1.823 25.439 1.00 93.19 90 TRP A C 1
ATOM 759 O O . TRP A 1 90 ? -24.244 2.021 25.942 1.00 93.19 90 TRP A O 1
ATOM 769 N N . LEU A 1 91 ? -22.120 1.291 26.116 1.00 92.69 91 LEU A N 1
ATOM 770 C CA . LEU A 1 91 ? -22.218 0.909 27.523 1.00 92.69 91 LEU A CA 1
ATOM 771 C C . LEU A 1 91 ? -22.510 2.122 28.417 1.00 92.69 91 LEU A C 1
ATOM 773 O O . LEU A 1 91 ? -23.446 2.074 29.208 1.00 92.69 91 LEU A O 1
ATOM 777 N N . THR A 1 92 ? -21.787 3.230 28.231 1.00 89.94 92 T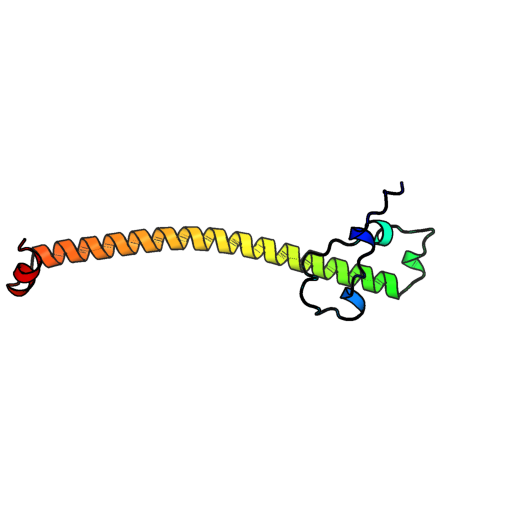HR A N 1
ATOM 778 C CA . THR A 1 92 ? -22.019 4.481 28.971 1.00 89.94 92 THR A CA 1
ATOM 779 C C . THR A 1 92 ? -23.428 5.021 28.744 1.00 89.94 92 THR A C 1
ATOM 781 O O . THR A 1 92 ? -24.072 5.486 29.679 1.00 89.94 92 THR A O 1
ATOM 784 N N . ARG A 1 93 ? -23.943 4.937 27.509 1.00 87.56 93 ARG A N 1
ATOM 785 C CA . ARG A 1 93 ? -25.329 5.331 27.205 1.00 87.56 93 ARG A CA 1
ATOM 786 C C . ARG A 1 93 ? -26.346 4.435 27.900 1.00 87.56 93 ARG A C 1
ATOM 788 O O . ARG A 1 93 ? -27.390 4.919 28.325 1.00 87.56 93 ARG A O 1
ATOM 795 N N . LEU A 1 94 ? -26.067 3.137 27.996 1.00 82.88 94 LEU A N 1
ATOM 796 C CA . LEU A 1 94 ? -26.933 2.190 28.686 1.00 82.88 94 LEU A CA 1
ATOM 797 C C . LEU A 1 94 ? -26.976 2.471 30.192 1.00 82.88 94 LEU A C 1
ATOM 799 O O . LEU A 1 94 ? -28.067 2.528 30.756 1.00 82.88 94 LEU A O 1
ATOM 803 N N . THR A 1 95 ? -25.828 2.709 30.832 1.00 81.31 95 THR A N 1
ATOM 804 C CA . THR A 1 95 ? -25.780 3.044 32.263 1.00 81.31 95 THR A CA 1
ATOM 805 C C . THR A 1 95 ? -26.462 4.381 32.546 1.00 81.31 95 THR A C 1
ATOM 807 O O . THR A 1 95 ? -27.315 4.444 33.428 1.00 81.31 95 THR A O 1
ATOM 810 N N . SER A 1 96 ? -26.204 5.417 31.737 1.00 76.12 96 SER A N 1
ATOM 811 C CA . SER A 1 96 ? -26.868 6.720 31.890 1.00 76.12 96 SER A CA 1
ATOM 812 C C . SER A 1 96 ? -28.382 6.651 31.658 1.00 76.12 96 SER A C 1
ATOM 814 O O . SER A 1 96 ? -29.149 7.322 32.342 1.00 76.12 96 SER A O 1
ATOM 816 N N . ASN A 1 97 ? -28.842 5.823 30.713 1.00 64.56 97 ASN A N 1
ATOM 817 C CA . ASN A 1 97 ? -30.274 5.622 30.464 1.00 64.56 97 ASN A CA 1
ATOM 818 C C . ASN A 1 97 ? -30.970 4.808 31.566 1.00 64.56 97 ASN A C 1
ATOM 820 O O . ASN A 1 97 ? -32.181 4.948 31.733 1.00 64.56 97 ASN A O 1
ATOM 824 N N . CYS A 1 98 ? -30.240 3.963 32.299 1.00 59.56 98 CYS A N 1
ATOM 825 C CA . CYS A 1 98 ? -30.776 3.211 33.435 1.00 59.56 98 CYS A CA 1
ATOM 826 C C . CYS A 1 98 ? -31.051 4.130 34.638 1.00 59.56 98 CYS A C 1
ATOM 828 O O . CYS A 1 98 ? -32.073 3.987 35.303 1.00 59.56 98 CYS A O 1
ATOM 830 N N . GLU A 1 99 ? -30.184 5.121 34.864 1.00 57.94 99 GLU A N 1
ATOM 831 C CA . GLU A 1 99 ? -30.358 6.149 35.903 1.00 57.94 99 GLU A CA 1
ATOM 832 C C . GLU A 1 99 ? -31.444 7.178 35.536 1.00 57.94 99 GLU A C 1
ATOM 834 O O . GLU A 1 99 ? -32.120 7.714 36.412 1.00 57.94 99 GLU A O 1
ATOM 839 N N . ALA A 1 100 ? -31.662 7.410 34.238 1.00 59.16 100 ALA A N 1
ATOM 840 C CA . ALA A 1 100 ? -32.642 8.348 33.696 1.00 59.16 100 ALA A CA 1
ATOM 841 C C . ALA A 1 100 ? -33.840 7.643 33.027 1.00 59.16 100 ALA A C 1
ATOM 843 O O . ALA A 1 100 ? -34.206 7.991 31.898 1.00 59.16 100 ALA A O 1
ATOM 844 N N . GLN A 1 101 ? -34.467 6.659 33.696 1.00 61.16 101 GLN A N 1
ATOM 845 C CA . GLN A 1 101 ? -35.755 6.086 33.261 1.00 61.16 101 GLN A CA 1
ATOM 846 C C . GLN A 1 101 ? -36.840 7.174 33.226 1.00 61.16 101 GLN A C 1
ATOM 848 O O . GLN A 1 101 ? -37.623 7.363 34.152 1.00 61.16 101 GLN A O 1
ATOM 853 N N . THR A 1 102 ? -36.875 7.910 32.124 1.00 64.88 102 THR A N 1
ATOM 854 C CA . THR A 1 102 ? -37.878 8.924 31.829 1.00 64.88 102 THR A CA 1
ATOM 855 C C . THR A 1 102 ? -39.052 8.218 31.151 1.00 64.88 102 THR A C 1
ATOM 857 O O . THR A 1 102 ? -38.835 7.300 30.359 1.00 64.88 102 THR A O 1
ATOM 860 N N . GLU A 1 103 ? -40.292 8.627 31.438 1.00 58.41 103 GLU A N 1
ATOM 861 C CA . GLU A 1 103 ? -41.534 7.982 30.955 1.00 58.41 103 GLU A CA 1
ATOM 862 C C . GLU A 1 103 ? -41.531 7.643 29.446 1.00 58.41 103 GLU A C 1
ATOM 864 O O . GLU A 1 103 ? -42.059 6.609 29.042 1.00 58.41 103 GLU A O 1
ATOM 869 N N . GLY A 1 104 ? -40.853 8.437 28.605 1.00 65.00 104 GLY A N 1
ATOM 870 C CA . GLY A 1 104 ? -40.727 8.180 27.164 1.00 65.00 104 GLY A CA 1
ATOM 871 C C . GLY A 1 104 ? -39.963 6.901 26.783 1.00 65.00 104 GLY A C 1
ATOM 872 O O . GLY A 1 104 ? -40.192 6.358 25.705 1.00 65.00 104 GLY A O 1
ATOM 873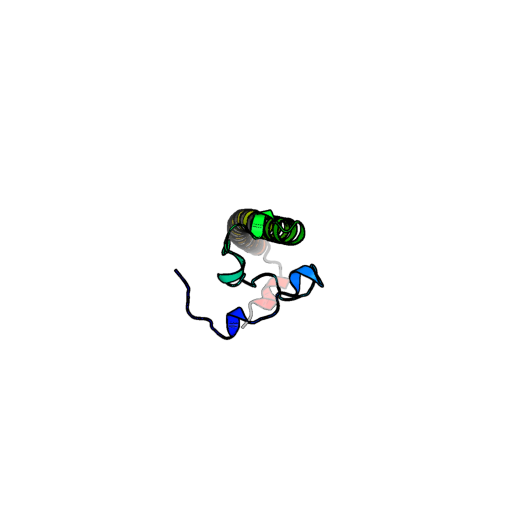 N N . HIS A 1 105 ? -39.092 6.374 27.650 1.00 60.25 105 HIS A N 1
ATOM 874 C CA . HIS A 1 105 ? -38.323 5.150 27.384 1.00 60.25 105 HIS A CA 1
ATOM 875 C C . HIS A 1 105 ? -39.172 3.879 27.558 1.00 60.25 105 HIS A C 1
ATOM 877 O O . HIS A 1 105 ? -38.870 2.858 26.944 1.00 60.25 105 HIS A O 1
ATOM 883 N N . LYS A 1 106 ? -40.276 3.945 28.321 1.00 60.09 106 LYS A N 1
ATOM 884 C CA . LYS A 1 106 ? -41.203 2.818 28.535 1.00 60.09 106 LYS A CA 1
ATOM 885 C C . LYS A 1 106 ? -41.981 2.431 27.267 1.00 60.09 106 LYS A C 1
ATOM 887 O O . LYS A 1 106 ? -42.412 1.292 27.144 1.00 60.09 106 LYS A O 1
ATOM 892 N N . CYS A 1 107 ? -42.106 3.349 26.304 1.00 60.72 107 CYS A N 1
ATOM 893 C CA . CYS A 1 107 ? -42.781 3.142 25.014 1.00 60.72 107 CYS A CA 1
ATOM 894 C C . CYS A 1 107 ? -42.127 2.047 24.144 1.00 60.72 107 CYS A C 1
ATOM 896 O O . CYS A 1 107 ? -42.816 1.370 23.389 1.00 60.72 107 CYS A O 1
ATOM 898 N N . TYR A 1 108 ? -40.815 1.827 24.276 1.00 64.50 108 TYR A N 1
ATOM 899 C CA . TYR A 1 108 ? -40.061 0.912 23.406 1.00 64.50 108 TYR A CA 1
ATOM 900 C C . TYR A 1 108 ? -39.788 -0.473 24.020 1.00 64.50 108 TYR A C 1
ATOM 902 O O . TYR A 1 108 ? -39.152 -1.302 23.375 1.00 64.50 108 TYR A O 1
ATOM 910 N N . VAL A 1 109 ? -40.242 -0.732 25.253 1.00 53.16 109 VAL A N 1
ATOM 911 C CA . VAL A 1 109 ? -40.014 -2.002 25.981 1.00 53.16 109 VAL A CA 1
ATOM 912 C C . VAL A 1 109 ? -41.278 -2.848 26.170 1.00 53.16 109 VAL A C 1
ATOM 914 O O . VAL A 1 109 ? -41.215 -3.891 26.812 1.00 53.16 109 VAL A O 1
ATOM 917 N N . ILE A 1 110 ? -42.412 -2.448 25.593 1.00 51.34 110 ILE A N 1
ATOM 918 C CA . ILE A 1 110 ? -43.645 -3.244 25.629 1.00 51.34 110 ILE A CA 1
ATOM 919 C C . ILE A 1 110 ? -43.697 -4.132 24.376 1.00 51.34 110 ILE A C 1
ATOM 921 O O . ILE A 1 110 ? -43.870 -3.625 23.269 1.00 51.34 110 ILE A O 1
ATOM 925 N N . TRP A 1 111 ? -43.550 -5.444 24.579 1.00 42.41 111 TRP A N 1
ATOM 926 C CA . TRP A 1 111 ? -44.077 -6.509 23.718 1.00 42.41 111 TRP A CA 1
ATOM 927 C C . TRP A 1 111 ? -45.095 -7.309 24.526 1.00 42.41 111 TRP A C 1
ATOM 929 O O . TRP A 1 111 ? -44.781 -7.615 25.700 1.00 42.41 111 TRP A O 1
#